Protein AF-A0A1F9DV75-F1 (afdb_monomer)

Foldseek 3Di:
DDPDDPPPDDPDPQVVQVVVVVVVQVVCVVLVLFFDDPNHGDDDDDDQAAEDAPPDDDDDDDCVVPNPVRYDHPVCVVVVVVVVVVVDPCVVVVVVVCVGAPPVSVVSSVVSVVVPDDDDDDPVCVVVVHDDDPPPPDD

Solvent-accessible surface area (backbone atoms only — not comparable to full-atom values): 8999 Å² total; per-residue (Å²): 139,82,84,86,72,80,81,76,76,78,75,55,69,69,60,53,48,52,51,51,50,53,52,50,55,52,48,37,58,77,68,66,37,54,46,65,51,95,88,43,70,59,76,84,84,87,79,77,70,45,75,40,60,71,88,58,84,86,87,76,66,61,58,96,83,44,79,59,82,43,58,40,41,51,80,50,46,62,62,53,50,50,58,58,52,69,72,44,56,73,66,66,49,50,54,49,48,50,71,67,48,45,73,67,53,50,51,52,29,51,51,54,54,52,72,69,64,71,84,87,78,79,60,62,44,68,76,70,71,50,73,86,77,77,80,76,80,78,127

Structure (mmCIF, N/CA/C/O backbone):
data_AF-A0A1F9DV75-F1
#
_entry.id   AF-A0A1F9DV75-F1
#
loop_
_atom_site.group_PDB
_atom_site.id
_atom_site.type_symbol
_atom_site.label_atom_id
_atom_site.label_alt_id
_atom_site.label_comp_id
_atom_site.label_asym_id
_atom_site.label_entity_id
_atom_site.label_seq_id
_atom_site.pdbx_PDB_ins_code
_atom_site.Cartn_x
_atom_site.Cartn_y
_atom_site.Cartn_z
_atom_site.occupancy
_atom_site.B_iso_or_equiv
_atom_site.auth_seq_id
_atom_site.auth_comp_id
_atom_site.auth_asym_id
_atom_site.auth_atom_id
_atom_site.pdbx_PDB_model_num
ATOM 1 N N . MET A 1 1 ? -0.553 -25.105 -40.206 1.00 36.75 1 MET A N 1
ATOM 2 C CA . MET A 1 1 ? -0.096 -25.629 -38.899 1.00 36.75 1 MET A CA 1
ATOM 3 C C . MET A 1 1 ? 0.338 -24.432 -38.058 1.00 36.75 1 MET A C 1
ATOM 5 O O . MET A 1 1 ? 1.381 -23.867 -38.344 1.00 36.75 1 MET A O 1
ATOM 9 N N . ASN A 1 2 ? -0.496 -23.965 -37.119 1.00 42.25 2 ASN A N 1
ATOM 10 C CA . ASN A 1 2 ? -0.165 -22.845 -36.225 1.00 42.25 2 ASN A CA 1
ATOM 11 C C . ASN A 1 2 ? 0.281 -23.414 -34.872 1.00 42.25 2 ASN A C 1
ATOM 13 O O . ASN A 1 2 ? -0.499 -24.071 -34.186 1.00 42.25 2 ASN A O 1
ATOM 17 N N . ASN A 1 3 ? 1.542 -23.188 -34.508 1.00 45.56 3 ASN A N 1
ATOM 18 C CA . ASN A 1 3 ? 2.174 -23.720 -33.300 1.00 45.56 3 ASN A CA 1
ATOM 19 C C . ASN A 1 3 ? 1.595 -23.088 -32.017 1.00 45.56 3 ASN A C 1
ATOM 21 O O . ASN A 1 3 ? 2.157 -22.120 -31.518 1.00 45.56 3 ASN A O 1
ATOM 25 N N . GLY A 1 4 ? 0.484 -23.640 -31.515 1.00 52.34 4 GLY A N 1
ATOM 26 C CA . GLY A 1 4 ? 0.027 -23.828 -30.118 1.00 52.34 4 GLY A CA 1
ATOM 27 C C . GLY A 1 4 ? 0.481 -22.952 -28.931 1.00 52.34 4 GLY A C 1
ATOM 28 O O . GLY A 1 4 ? 0.275 -23.369 -27.796 1.00 52.34 4 GLY A O 1
ATOM 29 N N . LYS A 1 5 ? 1.080 -21.772 -29.102 1.00 55.28 5 LYS A N 1
ATOM 30 C CA . LYS A 1 5 ? 1.473 -20.888 -27.995 1.00 55.28 5 LYS A CA 1
ATOM 31 C C . LYS A 1 5 ? 0.370 -19.864 -27.749 1.00 55.28 5 LYS A C 1
ATOM 33 O O . LYS A 1 5 ? 0.386 -18.772 -28.308 1.00 55.28 5 LYS A O 1
ATOM 38 N N . ALA A 1 6 ? -0.600 -20.217 -26.908 1.00 55.91 6 ALA A N 1
ATOM 39 C CA . ALA A 1 6 ? -1.496 -19.227 -26.326 1.00 55.91 6 ALA A CA 1
ATOM 40 C C . ALA A 1 6 ? -0.656 -18.303 -25.428 1.00 55.91 6 ALA A C 1
ATOM 42 O O . ALA A 1 6 ? -0.207 -18.702 -24.354 1.00 55.91 6 ALA A O 1
ATOM 43 N N . TYR A 1 7 ? -0.386 -17.082 -25.888 1.00 53.09 7 TYR A N 1
ATOM 44 C CA . TYR A 1 7 ? 0.247 -16.058 -25.063 1.00 53.09 7 TYR A CA 1
ATOM 45 C C . TYR A 1 7 ? -0.748 -15.642 -23.979 1.00 53.09 7 TYR A C 1
ATOM 47 O O . TYR A 1 7 ? -1.627 -14.814 -24.205 1.00 53.09 7 TYR A O 1
ATOM 55 N N . ILE A 1 8 ? -0.633 -16.236 -22.792 1.00 59.00 8 ILE A N 1
ATOM 56 C CA . ILE A 1 8 ? -1.360 -15.760 -21.619 1.00 59.00 8 ILE A CA 1
ATOM 57 C C . ILE A 1 8 ? -0.685 -14.453 -21.208 1.00 59.00 8 ILE A C 1
ATOM 59 O O . ILE A 1 8 ? 0.426 -14.453 -20.676 1.00 59.00 8 ILE A O 1
ATOM 63 N N . GLY A 1 9 ? -1.331 -13.326 -21.506 1.00 62.19 9 GLY A N 1
ATOM 64 C CA . GLY A 1 9 ? -0.860 -12.022 -21.058 1.00 62.19 9 GLY A CA 1
ATOM 65 C C . GLY A 1 9 ? -0.763 -12.011 -19.535 1.00 62.19 9 GLY A C 1
ATOM 66 O O . GLY A 1 9 ? -1.757 -12.238 -18.845 1.00 62.19 9 GLY A O 1
ATOM 67 N N . ILE A 1 10 ? 0.430 -11.754 -18.997 1.00 69.81 10 ILE A N 1
ATOM 68 C CA . ILE A 1 10 ? 0.590 -11.542 -17.559 1.00 69.81 10 ILE A CA 1
ATOM 69 C C . ILE A 1 10 ? -0.126 -10.227 -17.233 1.00 69.81 10 ILE A C 1
ATOM 71 O O . ILE A 1 10 ? 0.202 -9.197 -17.830 1.00 69.81 10 ILE A O 1
ATOM 75 N N . PRO A 1 11 ? -1.105 -10.221 -16.311 1.00 78.62 11 PRO A N 1
ATOM 76 C CA . PRO A 1 11 ? -1.802 -8.992 -15.990 1.00 78.62 11 PRO A CA 1
ATOM 77 C C . PRO A 1 11 ? -0.811 -7.979 -15.412 1.00 78.62 11 PRO A C 1
ATOM 79 O O . PRO A 1 11 ? 0.003 -8.324 -14.557 1.00 78.62 11 PRO A O 1
ATOM 82 N N . SER A 1 12 ? -0.906 -6.723 -15.848 1.00 88.38 12 SER A N 1
ATOM 83 C CA . SER A 1 12 ? -0.091 -5.611 -15.343 1.00 88.38 12 SER A CA 1
ATOM 84 C C . SER A 1 12 ? -0.084 -5.589 -13.805 1.00 88.38 12 SER A C 1
ATOM 86 O O . SER A 1 12 ? -1.162 -5.492 -13.210 1.00 88.38 12 SER A O 1
ATOM 88 N N . PRO A 1 13 ? 1.083 -5.652 -13.130 1.00 91.00 13 PRO A N 1
ATOM 89 C CA . PRO A 1 13 ? 1.160 -5.574 -11.667 1.00 91.00 13 PRO A CA 1
ATOM 90 C C . PRO A 1 13 ? 0.520 -4.299 -11.107 1.00 91.00 13 PRO A C 1
ATOM 92 O O . PRO A 1 13 ? -0.079 -4.311 -10.033 1.00 91.00 13 PRO A O 1
ATOM 95 N N . ILE A 1 14 ? 0.591 -3.205 -11.871 1.00 92.81 14 ILE A N 1
ATOM 96 C CA . ILE A 1 14 ? -0.009 -1.919 -11.515 1.00 92.81 14 ILE A CA 1
ATOM 97 C C . ILE A 1 14 ? -1.534 -2.035 -11.480 1.00 92.81 14 ILE A C 1
ATOM 99 O O . ILE A 1 14 ? -2.157 -1.597 -10.512 1.00 92.81 14 ILE A O 1
ATOM 103 N N . ASP A 1 15 ? -2.138 -2.659 -12.493 1.00 91.88 15 ASP A N 1
ATOM 104 C CA . ASP A 1 15 ? -3.594 -2.814 -12.564 1.00 91.88 15 ASP A CA 1
ATOM 105 C C . ASP A 1 15 ? -4.105 -3.922 -11.640 1.00 91.88 15 ASP A C 1
ATOM 107 O O . ASP A 1 15 ? -5.187 -3.793 -11.068 1.00 91.88 15 ASP A O 1
ATOM 111 N N . GLN A 1 16 ? -3.306 -4.968 -11.402 1.00 91.94 16 GLN A N 1
ATOM 112 C CA . GLN A 1 16 ? -3.571 -5.933 -10.334 1.00 91.94 16 GLN A CA 1
ATOM 113 C C . GLN A 1 16 ? -3.679 -5.232 -8.978 1.00 91.94 16 GLN A C 1
ATOM 115 O O . GLN A 1 16 ? -4.674 -5.421 -8.280 1.00 91.94 16 GLN A O 1
ATOM 120 N N . ASN A 1 17 ? -2.717 -4.373 -8.628 1.00 94.50 17 ASN A N 1
ATOM 121 C CA . ASN A 1 17 ? -2.744 -3.692 -7.338 1.00 94.50 17 ASN A CA 1
ATOM 122 C C . ASN A 1 17 ? -3.903 -2.687 -7.226 1.00 94.50 17 ASN A C 1
ATOM 124 O O . ASN A 1 17 ? -4.530 -2.591 -6.175 1.00 94.50 17 ASN A O 1
ATOM 128 N N . LYS A 1 18 ? -4.272 -1.997 -8.318 1.00 94.12 18 LYS A N 1
ATOM 129 C CA . LYS A 1 18 ? -5.492 -1.162 -8.351 1.00 94.12 18 LYS A CA 1
ATOM 130 C C . LYS A 1 18 ? -6.748 -1.977 -8.034 1.00 94.12 18 LYS A C 1
ATOM 132 O O . LYS A 1 18 ? -7.579 -1.530 -7.245 1.00 94.12 18 LYS A O 1
ATOM 137 N N . ARG A 1 19 ? -6.880 -3.179 -8.609 1.00 94.62 19 ARG A N 1
ATOM 138 C CA . ARG A 1 19 ? -8.001 -4.086 -8.308 1.00 94.62 19 ARG A CA 1
ATOM 139 C C . ARG A 1 19 ? -7.989 -4.529 -6.848 1.00 94.62 19 ARG A C 1
ATOM 141 O O . ARG A 1 19 ? -9.041 -4.511 -6.219 1.00 94.62 19 ARG A O 1
ATOM 148 N N . TYR A 1 20 ? -6.826 -4.858 -6.285 1.00 93.88 20 TYR A N 1
ATOM 149 C CA . TYR A 1 20 ? -6.723 -5.203 -4.864 1.00 93.88 20 TYR A CA 1
ATOM 150 C C . TYR A 1 20 ? -7.101 -4.042 -3.943 1.00 93.88 20 TYR A C 1
ATOM 152 O O . TYR A 1 20 ? -7.837 -4.256 -2.986 1.00 93.88 20 TYR A O 1
ATOM 160 N N . ILE A 1 21 ? -6.684 -2.812 -4.256 1.00 95.12 21 ILE A N 1
ATOM 161 C CA . ILE A 1 21 ? -7.105 -1.611 -3.519 1.00 95.12 21 ILE A CA 1
ATOM 162 C C . ILE A 1 21 ? -8.628 -1.446 -3.569 1.00 95.12 21 ILE A C 1
ATOM 164 O O . ILE A 1 21 ? -9.251 -1.193 -2.541 1.00 95.12 21 ILE A O 1
ATOM 168 N N . HIS A 1 22 ? -9.236 -1.619 -4.745 1.00 95.12 22 HIS A N 1
ATOM 169 C CA . HIS A 1 22 ? -10.687 -1.535 -4.899 1.00 95.12 22 HIS A CA 1
ATOM 170 C C . HIS A 1 22 ? -11.425 -2.614 -4.090 1.00 95.12 22 HIS A C 1
ATOM 172 O O . HIS A 1 22 ? -12.414 -2.322 -3.416 1.00 95.12 22 HIS A O 1
ATOM 178 N N . LEU A 1 23 ? -10.930 -3.854 -4.124 1.00 94.62 23 LEU A N 1
ATOM 179 C CA . LEU A 1 23 ? -11.483 -4.954 -3.337 1.00 94.62 23 LEU A CA 1
ATOM 180 C C . LEU A 1 23 ? -11.342 -4.696 -1.837 1.00 94.62 23 LEU A C 1
ATOM 182 O O . LEU A 1 23 ? -12.303 -4.903 -1.103 1.00 94.62 23 LEU A O 1
ATOM 186 N N . LEU A 1 24 ? -10.188 -4.201 -1.384 1.00 93.25 24 LEU A N 1
ATOM 187 C CA . LEU A 1 24 ? -9.955 -3.854 0.015 1.00 93.25 24 LEU A CA 1
ATOM 188 C C . LEU A 1 24 ? -10.903 -2.742 0.482 1.00 93.25 24 LEU A C 1
ATOM 190 O O . LEU A 1 24 ? -11.512 -2.868 1.538 1.00 93.25 24 LEU A O 1
ATOM 194 N N . ASP A 1 25 ? -11.085 -1.683 -0.307 1.00 93.50 25 ASP A N 1
ATOM 195 C CA . ASP A 1 25 ? -12.020 -0.599 0.015 1.00 93.50 25 ASP A CA 1
ATOM 196 C C . ASP A 1 25 ? -13.470 -1.108 0.124 1.00 93.50 25 ASP A C 1
ATOM 198 O O . ASP A 1 25 ? -14.171 -0.828 1.100 1.00 93.50 25 ASP A O 1
ATOM 202 N N . SER A 1 26 ? -13.909 -1.925 -0.837 1.00 93.44 26 SER A N 1
ATOM 203 C CA . SER A 1 26 ? -15.234 -2.561 -0.814 1.00 93.44 26 SER A CA 1
ATOM 204 C C . SER A 1 26 ? -15.403 -3.516 0.372 1.00 93.44 26 SER A C 1
ATOM 206 O O . SER A 1 26 ? -16.455 -3.540 1.018 1.00 93.44 26 SER A O 1
ATOM 208 N N . PHE A 1 27 ? -14.357 -4.269 0.707 1.00 93.94 27 PHE A N 1
ATOM 209 C CA . PHE A 1 27 ? -14.330 -5.177 1.848 1.00 93.94 27 PHE A CA 1
ATOM 210 C C . PHE A 1 27 ? -14.488 -4.424 3.175 1.00 93.94 27 PHE A C 1
ATOM 212 O O . PHE A 1 27 ? -15.356 -4.763 3.979 1.00 93.94 27 PHE A O 1
ATOM 219 N N . LEU A 1 28 ? -13.714 -3.353 3.381 1.00 92.81 28 LEU A N 1
ATOM 220 C CA . LEU A 1 28 ? -13.782 -2.546 4.602 1.00 92.81 28 LEU A CA 1
ATOM 221 C C . LEU A 1 28 ? -15.155 -1.885 4.793 1.00 92.81 28 LEU A C 1
ATOM 223 O O . LEU A 1 28 ? -15.624 -1.766 5.928 1.00 92.81 28 LEU A O 1
ATOM 227 N N . LYS A 1 29 ? -15.807 -1.472 3.697 1.00 90.00 29 LYS A N 1
ATOM 228 C CA . LYS A 1 29 ? -17.164 -0.901 3.718 1.00 90.00 29 LYS A CA 1
ATOM 229 C C . LYS A 1 29 ? -18.224 -1.944 4.059 1.00 90.00 29 LYS A C 1
ATOM 231 O O . LYS A 1 29 ? -19.015 -1.718 4.969 1.00 90.00 29 LYS A O 1
ATOM 236 N N . SER A 1 30 ? -18.230 -3.067 3.342 1.00 92.12 30 SER A N 1
ATOM 237 C CA . SER A 1 30 ? -19.239 -4.127 3.499 1.00 92.12 30 SER A CA 1
ATOM 238 C C . SER A 1 30 ? -19.236 -4.746 4.896 1.00 92.12 30 SER A C 1
ATOM 240 O O . SER A 1 30 ? -20.297 -5.051 5.428 1.00 92.12 30 SER A O 1
ATOM 242 N N . HIS A 1 31 ? -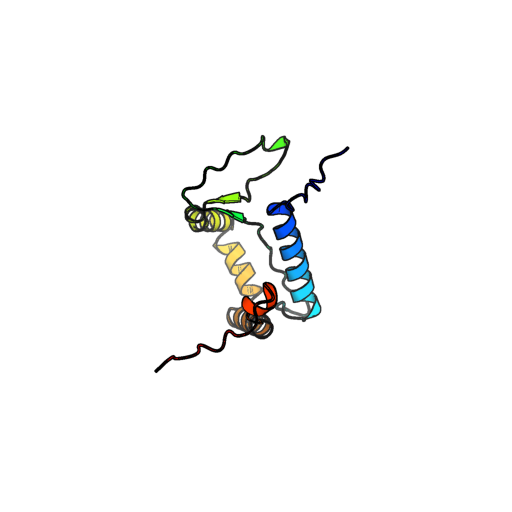18.066 -4.855 5.527 1.00 91.44 31 HIS A N 1
ATOM 243 C CA . HIS A 1 31 ? -17.919 -5.443 6.861 1.00 91.44 31 HIS A CA 1
ATOM 244 C C . HIS A 1 31 ? -17.956 -4.407 7.995 1.00 91.44 31 HIS A C 1
ATOM 246 O O . HIS A 1 31 ? -17.670 -4.746 9.141 1.00 91.44 31 HIS A O 1
ATOM 252 N N . ASN A 1 32 ? -18.288 -3.142 7.697 1.00 88.75 32 ASN A N 1
ATOM 253 C CA . ASN A 1 32 ? -18.372 -2.062 8.685 1.00 88.75 32 ASN A CA 1
ATOM 254 C C . ASN A 1 32 ? -17.098 -1.929 9.556 1.00 88.75 32 ASN A C 1
ATOM 256 O O . ASN A 1 32 ? -17.168 -1.657 10.756 1.00 88.75 32 ASN A O 1
ATOM 260 N N . ILE A 1 33 ? -15.927 -2.157 8.949 1.00 91.50 33 ILE A N 1
ATOM 261 C CA . ILE A 1 33 ? -14.631 -2.147 9.646 1.00 91.50 33 ILE A CA 1
ATOM 262 C C . ILE A 1 33 ? -14.155 -0.710 9.869 1.00 91.50 33 ILE A C 1
ATOM 264 O O . ILE A 1 33 ? -13.534 -0.424 10.888 1.00 91.50 33 ILE A O 1
ATOM 268 N N . LEU A 1 34 ? -14.449 0.188 8.922 1.00 90.06 34 LEU A N 1
ATOM 269 C CA . LEU A 1 34 ? -13.966 1.567 8.940 1.00 90.06 34 LEU A CA 1
ATOM 270 C C . LEU A 1 34 ? -14.424 2.332 10.192 1.00 90.06 34 LEU A C 1
ATOM 272 O O . LEU A 1 34 ? -15.596 2.239 10.573 1.00 90.06 34 LEU A O 1
ATOM 276 N N . PRO A 1 35 ? -13.545 3.163 10.780 1.00 88.12 35 PRO A N 1
ATOM 277 C CA . PRO A 1 35 ? -13.907 3.969 11.930 1.00 88.12 35 PRO A CA 1
ATOM 278 C C . PRO A 1 35 ? -14.983 4.991 11.558 1.00 88.12 35 PRO A C 1
ATOM 280 O O . PRO A 1 35 ? -15.028 5.502 10.433 1.00 88.12 35 PRO A O 1
ATOM 283 N N . LYS A 1 36 ? -15.873 5.283 12.509 1.00 87.00 36 LYS A N 1
ATOM 284 C CA . LYS A 1 36 ? -16.972 6.239 12.340 1.00 87.00 36 LYS A CA 1
ATOM 285 C C . LYS A 1 36 ? -16.900 7.328 13.396 1.00 87.00 36 LYS A C 1
ATOM 287 O O . LYS A 1 36 ? -16.616 7.048 14.556 1.00 87.00 36 LYS A O 1
ATOM 292 N N . ARG A 1 37 ? -17.237 8.552 13.003 1.00 78.50 37 ARG A N 1
ATOM 293 C CA . ARG A 1 37 ? -17.397 9.691 13.906 1.00 78.50 37 ARG A CA 1
ATOM 294 C C . ARG A 1 37 ? -18.700 10.406 13.574 1.00 78.50 37 ARG A C 1
ATOM 296 O O . ARG A 1 37 ? -18.896 10.807 12.433 1.00 78.50 37 ARG A O 1
ATOM 303 N N . ILE A 1 38 ? -19.595 10.521 14.560 1.00 81.81 38 ILE A N 1
ATOM 304 C CA . ILE A 1 38 ? -20.937 11.125 14.409 1.00 81.81 38 ILE A CA 1
ATOM 305 C C . ILE A 1 38 ? -21.675 10.527 13.187 1.00 81.81 38 ILE A C 1
ATOM 307 O O . ILE A 1 38 ? -22.144 11.227 12.300 1.00 81.81 38 ILE A O 1
ATOM 311 N N . GLY A 1 39 ? -21.680 9.195 13.070 1.00 78.25 39 GLY A N 1
ATOM 312 C CA . GLY A 1 39 ? -22.325 8.479 11.958 1.00 78.25 39 GLY A CA 1
ATOM 313 C C . GLY A 1 39 ? -21.580 8.502 10.613 1.00 78.25 39 GLY A C 1
ATOM 314 O O . GLY A 1 39 ? -21.886 7.685 9.746 1.00 78.25 39 GLY A O 1
ATOM 315 N N . ILE A 1 40 ? -20.558 9.348 10.440 1.00 80.69 40 ILE A N 1
ATOM 316 C CA . ILE A 1 40 ? -19.788 9.468 9.193 1.00 80.69 40 ILE A CA 1
ATOM 317 C C . ILE A 1 40 ? -18.576 8.532 9.233 1.00 80.69 40 ILE A C 1
ATOM 319 O O . ILE A 1 40 ? -17.794 8.544 10.182 1.00 80.69 40 ILE A O 1
ATOM 323 N N . SER A 1 41 ? -18.404 7.718 8.189 1.00 84.69 41 SER A N 1
ATOM 324 C CA . SER A 1 41 ? -17.256 6.815 8.059 1.00 84.69 41 SER A CA 1
ATOM 325 C C . SER A 1 41 ? -16.013 7.555 7.569 1.00 84.69 41 SER A C 1
ATOM 327 O O . SER A 1 41 ? -16.039 8.225 6.536 1.00 84.69 41 SER A O 1
ATOM 329 N N . ILE A 1 42 ? -14.910 7.392 8.294 1.00 84.81 42 ILE A N 1
ATOM 330 C CA . ILE A 1 42 ? -13.607 7.955 7.949 1.00 84.81 42 ILE A CA 1
ATOM 331 C C . ILE A 1 42 ? -12.915 6.982 7.000 1.00 84.81 42 ILE A C 1
ATOM 333 O O . ILE A 1 42 ? -12.604 5.845 7.363 1.00 84.81 42 ILE A O 1
ATOM 337 N N . ARG A 1 43 ? -12.688 7.427 5.762 1.00 82.50 43 ARG A N 1
ATOM 338 C CA . ARG A 1 43 ? -12.116 6.587 4.707 1.00 82.50 43 ARG A CA 1
ATOM 339 C C . ARG A 1 43 ? -10.606 6.790 4.589 1.00 82.50 43 ARG A C 1
ATOM 341 O O . ARG A 1 43 ? -10.169 7.932 4.435 1.00 82.50 43 ARG A O 1
ATOM 348 N N . PRO A 1 44 ? -9.803 5.713 4.608 1.00 84.31 44 PRO A N 1
ATOM 349 C CA . PRO A 1 44 ? -8.380 5.815 4.338 1.00 84.31 44 PRO A CA 1
ATOM 350 C C . PRO A 1 44 ? -8.132 6.145 2.863 1.00 84.31 44 PRO A C 1
ATOM 352 O O . PRO A 1 44 ? -8.903 5.778 1.975 1.00 84.31 44 PRO A O 1
ATOM 355 N N . ARG A 1 45 ? -7.004 6.804 2.590 1.00 86.31 45 ARG A N 1
ATOM 356 C CA . ARG A 1 45 ? -6.481 6.952 1.230 1.00 86.31 45 ARG A CA 1
ATOM 357 C C . ARG A 1 45 ? -5.476 5.840 0.967 1.00 86.31 45 ARG A C 1
ATOM 359 O O . ARG A 1 45 ? -4.416 5.808 1.584 1.00 86.31 45 ARG A O 1
ATOM 366 N N . PHE A 1 46 ? -5.786 4.959 0.025 1.00 91.25 46 PHE A N 1
ATOM 367 C CA . PHE A 1 46 ? -4.856 3.920 -0.407 1.00 91.25 46 PHE A CA 1
ATOM 368 C C . PHE A 1 46 ? -3.822 4.480 -1.385 1.00 91.25 46 PHE A C 1
ATOM 370 O O . PHE A 1 46 ? -4.152 5.259 -2.282 1.00 91.25 46 PHE A O 1
ATOM 377 N N . LYS A 1 47 ? -2.563 4.068 -1.226 1.00 90.75 47 LYS A N 1
ATOM 378 C CA . LYS A 1 47 ? -1.461 4.409 -2.131 1.00 90.75 47 LYS A CA 1
ATOM 379 C C . LYS A 1 47 ? -1.032 3.149 -2.873 1.00 90.75 47 LYS A C 1
ATOM 381 O O . LYS A 1 47 ? -0.666 2.158 -2.251 1.00 90.75 47 LYS A O 1
ATOM 386 N N . ASN A 1 48 ? -1.092 3.190 -4.202 1.00 93.81 48 ASN A N 1
ATOM 387 C CA . ASN A 1 48 ? -0.618 2.098 -5.043 1.00 93.81 48 ASN A CA 1
ATOM 388 C C . ASN A 1 48 ? 0.912 2.147 -5.108 1.00 93.81 48 ASN A C 1
ATOM 390 O O . ASN A 1 48 ? 1.469 3.097 -5.654 1.00 93.81 48 ASN A O 1
ATOM 394 N N . LEU A 1 49 ? 1.572 1.140 -4.541 1.00 94.88 49 LEU A N 1
ATOM 395 C CA . LEU A 1 49 ? 3.019 0.968 -4.594 1.00 94.88 49 LEU A CA 1
ATOM 396 C C . LEU A 1 49 ? 3.341 -0.474 -4.977 1.00 94.88 49 LEU A C 1
ATOM 398 O O . LEU A 1 49 ? 2.760 -1.411 -4.433 1.00 94.88 49 LEU A O 1
ATOM 402 N N . ILE A 1 50 ? 4.281 -0.634 -5.904 1.00 95.00 50 ILE A N 1
ATOM 403 C CA . ILE A 1 50 ? 4.817 -1.922 -6.330 1.00 95.00 50 ILE A CA 1
ATOM 404 C C . ILE A 1 50 ? 6.291 -1.916 -5.955 1.00 95.00 50 ILE A C 1
ATOM 406 O O . ILE A 1 50 ? 7.057 -1.084 -6.445 1.00 95.00 50 ILE A O 1
ATOM 410 N N . LEU A 1 51 ? 6.674 -2.830 -5.069 1.00 95.94 51 LEU A N 1
ATOM 411 C CA . LEU A 1 51 ? 8.042 -2.941 -4.583 1.00 95.94 51 LEU A CA 1
ATOM 412 C C . LEU A 1 51 ? 8.801 -3.962 -5.424 1.00 95.94 51 LEU A C 1
ATOM 414 O O . LEU A 1 51 ? 8.364 -5.102 -5.570 1.00 95.94 51 LEU A O 1
ATOM 418 N N . VAL A 1 52 ? 9.950 -3.556 -5.952 1.00 95.56 52 VAL A N 1
ATOM 419 C CA . VAL A 1 52 ? 10.898 -4.450 -6.627 1.00 95.56 52 VAL A CA 1
ATOM 420 C C . VAL A 1 52 ? 12.188 -4.565 -5.824 1.00 95.56 52 VAL A C 1
ATOM 422 O O . VAL A 1 52 ? 12.476 -3.733 -4.960 1.00 95.56 52 VAL A O 1
ATOM 425 N N . SER A 1 53 ? 12.981 -5.599 -6.108 1.00 96.44 53 SER A N 1
ATOM 426 C CA . SER A 1 53 ? 14.274 -5.793 -5.448 1.00 96.44 53 SER A CA 1
ATOM 427 C C . SER A 1 53 ? 15.172 -4.557 -5.620 1.00 96.44 53 SER A C 1
ATOM 429 O O . SER A 1 53 ? 15.225 -3.995 -6.719 1.00 96.44 53 SER A O 1
ATOM 431 N N . PRO A 1 54 ? 15.939 -4.154 -4.589 1.00 95.69 54 PRO A N 1
ATOM 432 C CA . PRO A 1 54 ? 16.921 -3.073 -4.707 1.00 95.69 54 PRO A CA 1
ATOM 433 C C . PRO A 1 54 ? 17.930 -3.280 -5.849 1.00 95.69 54 PRO A C 1
ATOM 435 O O . PRO A 1 54 ? 18.384 -2.319 -6.475 1.00 95.69 54 PRO A O 1
ATOM 438 N N . LYS A 1 55 ? 18.236 -4.545 -6.170 1.00 95.88 55 LYS A N 1
ATOM 439 C CA . LYS A 1 55 ? 19.165 -4.932 -7.243 1.00 95.88 55 LYS A CA 1
ATOM 440 C C . LYS A 1 55 ? 18.547 -4.871 -8.647 1.00 95.88 55 LYS A C 1
ATOM 442 O O . LYS A 1 55 ? 19.273 -4.976 -9.628 1.00 95.88 55 LYS A O 1
ATOM 447 N N . SER A 1 56 ? 17.230 -4.712 -8.767 1.00 94.00 56 SE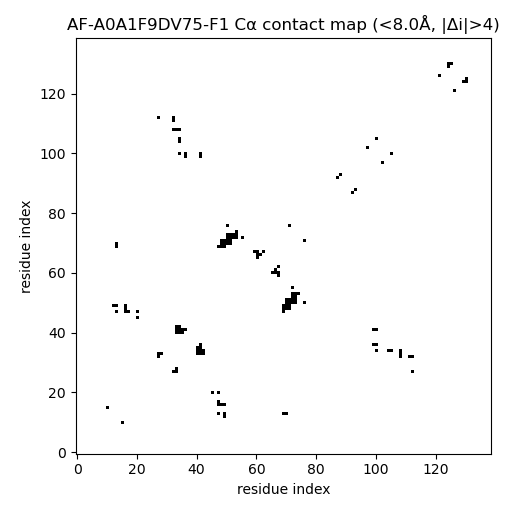R A N 1
ATOM 448 C CA . SER A 1 56 ? 16.551 -4.646 -10.064 1.00 94.00 56 SER A CA 1
ATOM 449 C C . SER A 1 56 ? 16.789 -3.306 -10.766 1.00 94.00 56 SER A C 1
ATOM 451 O O . SER A 1 56 ? 16.880 -2.253 -10.130 1.00 94.00 56 SER A O 1
ATOM 453 N N . ILE A 1 57 ? 16.833 -3.338 -12.098 1.00 92.81 57 ILE A N 1
ATOM 454 C CA . ILE A 1 57 ? 16.844 -2.142 -12.946 1.00 92.81 57 ILE A CA 1
ATOM 455 C C . ILE A 1 57 ? 15.396 -1.816 -13.323 1.00 92.81 57 ILE A C 1
ATOM 457 O O . ILE A 1 57 ? 14.660 -2.689 -13.779 1.00 92.81 57 ILE A O 1
ATOM 461 N N . ILE A 1 58 ? 14.981 -0.564 -13.118 1.00 91.06 58 ILE A N 1
ATOM 462 C CA . ILE A 1 58 ? 13.648 -0.084 -13.501 1.00 91.06 58 ILE A CA 1
ATOM 463 C C . ILE A 1 58 ? 13.795 0.764 -14.764 1.00 91.06 58 ILE A C 1
ATOM 465 O O . ILE A 1 58 ? 14.127 1.946 -14.683 1.00 91.06 58 ILE A O 1
ATOM 469 N N . THR A 1 59 ? 13.523 0.175 -15.925 1.00 92.25 59 THR A N 1
ATOM 470 C CA . THR A 1 59 ? 13.425 0.918 -17.188 1.00 92.25 59 THR A CA 1
ATOM 471 C C . THR A 1 59 ? 12.038 1.534 -17.288 1.00 92.25 59 THR A C 1
ATOM 473 O O . THR A 1 59 ? 11.036 0.819 -17.304 1.00 92.25 59 THR A O 1
ATOM 476 N N . ARG A 1 60 ? 11.964 2.867 -17.317 1.00 91.25 60 ARG A N 1
ATOM 477 C CA . ARG A 1 60 ? 10.688 3.587 -17.327 1.00 91.25 60 ARG A CA 1
ATOM 478 C C . ARG A 1 60 ? 10.328 4.015 -18.748 1.00 91.25 60 ARG A C 1
ATOM 480 O O . ARG A 1 60 ? 11.176 4.598 -19.423 1.00 91.25 60 ARG A O 1
ATOM 487 N N . PRO A 1 61 ? 9.089 3.773 -19.204 1.00 91.25 61 PRO A N 1
ATOM 488 C CA . PRO A 1 61 ? 8.595 4.433 -20.400 1.00 91.25 61 PRO A CA 1
ATOM 489 C C . PRO A 1 61 ? 8.455 5.945 -20.144 1.00 91.25 61 PRO A C 1
ATOM 491 O O . PRO A 1 61 ? 8.421 6.375 -18.988 1.00 91.25 61 PRO A O 1
ATOM 494 N N . PRO A 1 62 ? 8.336 6.764 -21.202 1.00 92.19 62 PRO A N 1
ATOM 495 C CA . PRO A 1 62 ? 8.015 8.176 -21.048 1.00 92.19 62 PRO A CA 1
ATOM 496 C C . PRO A 1 62 ? 6.721 8.361 -20.244 1.00 92.19 62 PRO A C 1
ATOM 498 O O . PRO A 1 62 ? 5.693 7.774 -20.586 1.00 92.19 62 PRO A O 1
ATOM 501 N N . GLU A 1 63 ? 6.757 9.210 -19.216 1.00 86.19 63 GLU A N 1
ATOM 502 C CA . GLU A 1 63 ? 5.658 9.400 -18.253 1.00 86.19 63 GLU A CA 1
ATOM 503 C C . GLU A 1 63 ? 4.335 9.790 -18.927 1.00 86.19 63 GLU A C 1
ATOM 505 O O . GLU A 1 63 ? 3.280 9.269 -18.581 1.00 86.19 63 GLU A O 1
ATOM 510 N N . LYS A 1 64 ? 4.403 10.612 -19.984 1.00 88.75 64 LYS A N 1
ATOM 511 C CA . LYS A 1 64 ? 3.236 11.003 -20.795 1.00 88.75 64 LYS A CA 1
ATOM 512 C C . LYS A 1 64 ? 2.511 9.817 -21.444 1.00 88.75 64 LYS A C 1
ATOM 514 O O . LYS A 1 64 ? 1.336 9.937 -21.767 1.00 88.75 64 LYS A O 1
ATOM 519 N N . LYS A 1 65 ? 3.210 8.702 -21.687 1.00 90.19 65 LYS A N 1
ATOM 520 C CA . LYS A 1 65 ? 2.630 7.483 -22.271 1.00 90.19 65 LYS A CA 1
ATOM 521 C C . LYS A 1 65 ? 2.140 6.523 -21.195 1.00 90.19 65 LYS A C 1
ATOM 523 O O . LYS A 1 65 ? 1.115 5.877 -21.383 1.00 90.19 65 LYS A O 1
ATOM 528 N N . PHE A 1 66 ? 2.888 6.396 -20.101 1.00 88.19 66 PHE A N 1
ATOM 529 C CA . PHE A 1 66 ? 2.550 5.490 -19.014 1.00 88.19 66 PHE A CA 1
ATOM 530 C C . PHE A 1 66 ? 3.255 5.894 -17.718 1.00 88.19 66 PHE A C 1
ATOM 532 O O . PHE A 1 66 ? 4.484 5.850 -17.627 1.00 88.19 66 PHE A O 1
ATOM 539 N N . ASP A 1 67 ? 2.472 6.230 -16.695 1.00 90.19 67 ASP A N 1
ATOM 540 C CA . ASP A 1 67 ? 3.007 6.542 -15.374 1.00 90.19 67 ASP A CA 1
ATOM 541 C C . ASP A 1 67 ? 3.349 5.257 -14.597 1.00 90.19 67 ASP A C 1
ATOM 543 O O . ASP A 1 67 ? 2.483 4.550 -14.076 1.00 90.19 67 ASP A O 1
ATOM 547 N N . ALA A 1 68 ? 4.649 4.972 -14.497 1.00 92.19 68 ALA A N 1
ATOM 548 C CA . ALA A 1 68 ? 5.200 3.875 -13.704 1.00 92.19 68 ALA A CA 1
ATOM 549 C C . ALA A 1 68 ? 5.771 4.336 -12.345 1.00 92.19 68 ALA A C 1
ATOM 551 O O . ALA A 1 68 ? 6.505 3.580 -11.703 1.00 92.19 68 ALA A O 1
ATOM 552 N N . SER A 1 69 ? 5.492 5.563 -11.891 1.00 91.62 69 SER A N 1
ATOM 553 C CA . SER A 1 69 ? 6.067 6.164 -10.672 1.00 91.62 69 SER A CA 1
ATOM 554 C C . SER A 1 69 ? 5.756 5.395 -9.379 1.00 91.62 69 SER A C 1
ATOM 556 O O . SER A 1 69 ? 6.498 5.503 -8.399 1.00 91.62 69 SER A O 1
ATOM 558 N N . CYS A 1 70 ? 4.693 4.585 -9.384 1.00 93.19 70 CYS A N 1
ATOM 559 C CA . CYS A 1 70 ? 4.315 3.679 -8.298 1.00 93.19 70 CYS A CA 1
ATOM 560 C C . CYS A 1 70 ? 5.232 2.451 -8.161 1.00 93.19 70 CYS A C 1
ATOM 562 O O . CYS A 1 70 ? 5.234 1.813 -7.108 1.00 93.19 70 CYS A O 1
ATOM 564 N N . VAL A 1 71 ? 6.021 2.124 -9.189 1.00 95.00 71 VAL A N 1
ATOM 565 C CA . VAL A 1 71 ? 7.020 1.051 -9.140 1.00 95.00 71 VAL A CA 1
ATOM 566 C C . VAL A 1 71 ? 8.312 1.611 -8.560 1.00 95.00 71 VAL A C 1
ATOM 568 O O . VAL A 1 71 ? 8.970 2.453 -9.182 1.00 95.00 71 VAL A O 1
ATOM 571 N N . ILE A 1 72 ? 8.678 1.150 -7.368 1.00 95.75 72 ILE A N 1
ATOM 572 C CA . ILE A 1 72 ? 9.842 1.630 -6.622 1.00 95.75 72 ILE A CA 1
ATOM 573 C C . ILE A 1 72 ? 10.694 0.464 -6.131 1.00 95.75 72 ILE A C 1
ATOM 575 O O . ILE A 1 72 ? 10.213 -0.656 -5.960 1.00 95.75 72 ILE A O 1
ATOM 579 N N . LYS A 1 73 ? 11.973 0.731 -5.873 1.00 96.44 73 LYS A N 1
ATOM 580 C CA . LYS A 1 73 ? 12.834 -0.239 -5.201 1.00 96.44 73 LYS A CA 1
ATOM 581 C C . LYS A 1 73 ? 12.474 -0.315 -3.718 1.00 96.44 73 LYS A C 1
ATOM 583 O O . LYS A 1 73 ? 12.141 0.706 -3.112 1.00 96.44 73 LYS A O 1
ATOM 588 N N . ALA A 1 74 ? 12.525 -1.512 -3.142 1.00 96.31 74 ALA A N 1
ATOM 589 C CA . ALA A 1 74 ? 12.071 -1.759 -1.775 1.00 96.31 74 ALA A CA 1
ATOM 590 C C . ALA A 1 74 ? 12.820 -0.928 -0.713 1.00 96.31 74 ALA A C 1
ATOM 592 O O . ALA A 1 74 ? 12.206 -0.455 0.238 1.00 96.31 74 ALA A O 1
ATOM 593 N N . ASP A 1 75 ? 14.115 -0.683 -0.905 1.00 96.31 75 ASP A N 1
ATOM 594 C CA . ASP A 1 75 ? 14.968 0.153 -0.048 1.00 96.31 75 ASP A CA 1
ATOM 595 C C . ASP A 1 75 ? 14.556 1.635 -0.043 1.00 96.31 75 ASP A C 1
ATOM 597 O O . ASP A 1 75 ? 14.734 2.331 0.953 1.00 96.31 75 ASP A O 1
ATOM 601 N N . THR A 1 76 ? 13.921 2.115 -1.115 1.00 95.31 76 THR A N 1
ATOM 602 C CA . THR A 1 76 ? 13.437 3.504 -1.214 1.00 95.31 76 THR A CA 1
ATOM 603 C C . THR A 1 76 ? 12.071 3.737 -0.564 1.00 95.31 76 THR A C 1
ATOM 605 O O . THR A 1 76 ? 11.590 4.874 -0.534 1.00 95.31 76 THR A O 1
ATOM 608 N N . LEU A 1 77 ? 11.427 2.687 -0.037 1.00 95.69 77 LEU A N 1
ATOM 609 C CA . LEU A 1 77 ? 10.086 2.773 0.546 1.00 95.69 77 LEU A CA 1
ATOM 610 C C . LEU A 1 77 ? 10.028 3.798 1.680 1.00 95.69 77 LEU A C 1
ATOM 612 O O . LEU A 1 77 ? 9.119 4.625 1.701 1.00 95.69 77 LEU A O 1
ATOM 616 N N . ARG A 1 78 ? 11.008 3.772 2.592 1.00 94.88 78 ARG A N 1
ATOM 617 C CA . ARG A 1 78 ? 11.032 4.687 3.737 1.00 94.88 78 ARG A CA 1
ATOM 618 C C . ARG A 1 78 ? 11.089 6.141 3.280 1.00 94.88 78 ARG A C 1
ATOM 620 O O . ARG A 1 78 ? 10.217 6.921 3.635 1.00 94.88 78 ARG A O 1
ATOM 627 N N . THR A 1 79 ? 12.018 6.459 2.383 1.00 94.94 79 THR A N 1
ATOM 628 C CA . THR A 1 79 ? 12.141 7.792 1.780 1.00 94.94 79 THR A CA 1
ATOM 629 C C . THR A 1 79 ? 10.868 8.218 1.049 1.00 94.94 79 THR A C 1
ATOM 631 O O . THR A 1 79 ? 10.502 9.390 1.074 1.00 94.94 79 THR A O 1
ATOM 634 N N . LYS A 1 80 ? 10.174 7.290 0.378 1.00 92.88 80 LYS A N 1
ATOM 635 C CA . LYS A 1 80 ? 8.900 7.585 -0.291 1.00 92.88 80 LYS A CA 1
ATOM 636 C C . LYS A 1 80 ? 7.802 7.926 0.718 1.00 92.88 80 LYS A C 1
ATOM 638 O O . LYS A 1 80 ? 7.023 8.832 0.442 1.00 92.88 80 LYS A O 1
ATOM 643 N N . ILE A 1 81 ? 7.747 7.220 1.848 1.00 91.88 81 ILE A N 1
ATOM 644 C CA . ILE A 1 81 ? 6.815 7.509 2.945 1.00 91.88 81 ILE A CA 1
ATOM 645 C C . ILE A 1 81 ? 7.135 8.873 3.552 1.00 91.88 81 ILE A C 1
ATOM 647 O O . ILE A 1 81 ? 6.239 9.706 3.614 1.00 91.88 81 ILE A O 1
ATOM 651 N N . ASP A 1 82 ? 8.394 9.122 3.917 1.00 90.88 82 ASP A N 1
ATOM 652 C CA . ASP A 1 82 ? 8.816 10.388 4.529 1.00 90.88 82 ASP A CA 1
ATOM 653 C C . ASP A 1 82 ? 8.468 11.574 3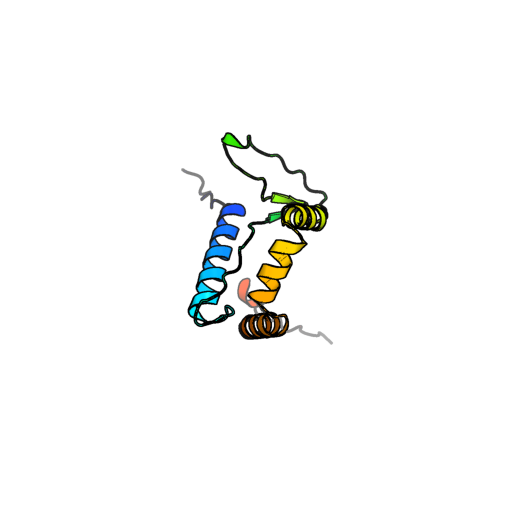.610 1.00 90.88 82 ASP A C 1
ATOM 655 O O . ASP A 1 82 ? 7.762 12.483 4.026 1.00 90.88 82 ASP A O 1
ATOM 659 N N . ARG A 1 83 ? 8.768 11.487 2.304 1.00 90.25 83 ARG A N 1
ATOM 660 C CA . ARG A 1 83 ? 8.376 12.516 1.318 1.00 90.25 83 ARG A CA 1
ATOM 661 C C . ARG A 1 83 ? 6.869 12.720 1.170 1.00 90.25 83 ARG A C 1
ATOM 663 O O . ARG A 1 83 ? 6.442 13.782 0.729 1.00 90.25 83 ARG A O 1
ATOM 670 N N . GLU A 1 84 ? 6.053 11.693 1.397 1.00 86.56 84 GLU A N 1
ATOM 671 C CA . GLU A 1 84 ? 4.594 11.847 1.367 1.00 86.56 84 GLU A CA 1
ATOM 672 C C . GLU A 1 84 ? 4.074 12.491 2.654 1.00 86.56 84 GLU A C 1
ATOM 674 O O . GLU A 1 84 ? 3.091 13.224 2.582 1.00 86.56 84 GLU A O 1
ATOM 679 N N . VAL A 1 85 ? 4.735 12.250 3.789 1.00 84.25 85 VAL A N 1
ATOM 680 C CA . VAL A 1 85 ? 4.444 12.892 5.078 1.00 84.25 85 VAL A CA 1
ATOM 681 C C . VAL A 1 85 ? 4.907 14.349 5.082 1.00 84.25 85 VAL A C 1
ATOM 683 O O . VAL A 1 85 ? 4.168 15.198 5.557 1.00 84.25 85 VAL A O 1
ATOM 686 N N . ASP A 1 86 ? 6.051 14.669 4.475 1.00 84.81 86 ASP A N 1
ATOM 687 C CA . ASP A 1 86 ? 6.565 16.044 4.356 1.00 84.81 86 ASP A CA 1
ATOM 688 C C . ASP A 1 86 ? 5.634 16.960 3.544 1.00 84.81 86 ASP A C 1
ATOM 690 O O . ASP A 1 86 ? 5.657 18.180 3.687 1.00 84.81 86 ASP A O 1
ATOM 694 N N . LYS A 1 87 ? 4.795 16.382 2.674 1.00 84.19 87 LYS A N 1
ATOM 695 C CA . LYS A 1 87 ? 3.749 17.126 1.954 1.00 84.19 87 LYS A CA 1
ATOM 696 C C . LYS A 1 87 ? 2.574 17.511 2.852 1.00 84.19 87 LYS A C 1
ATOM 698 O O . LYS A 1 87 ? 1.736 18.298 2.420 1.00 84.19 87 LYS A O 1
ATOM 703 N N . TRP A 1 88 ? 2.447 16.900 4.028 1.00 78.62 88 TRP A N 1
ATOM 704 C CA . TRP A 1 88 ? 1.391 17.213 4.984 1.00 78.62 88 TRP A CA 1
ATOM 705 C C . TRP A 1 88 ? 1.861 18.372 5.848 1.00 78.62 88 TRP A C 1
ATOM 707 O O . TRP A 1 88 ? 3.021 18.426 6.249 1.00 78.62 88 TRP A O 1
ATOM 717 N N . ASN A 1 89 ? 0.960 19.294 6.168 1.00 76.31 89 ASN A N 1
ATOM 718 C CA . ASN A 1 89 ? 1.263 20.303 7.168 1.00 76.31 89 ASN A CA 1
ATOM 719 C C . ASN A 1 89 ? 1.227 19.616 8.551 1.00 76.31 89 ASN A C 1
ATOM 721 O O . ASN A 1 89 ? 0.146 19.214 8.996 1.00 76.31 89 ASN A O 1
ATOM 725 N N . PRO A 1 90 ? 2.373 19.456 9.247 1.00 67.19 90 PRO A N 1
ATOM 726 C CA . PRO A 1 90 ? 2.479 18.554 10.395 1.00 67.19 90 PRO A CA 1
ATOM 727 C C . PRO A 1 90 ? 1.570 18.940 11.558 1.00 67.19 90 PRO A C 1
ATOM 729 O O . PRO A 1 90 ? 1.116 18.073 12.294 1.00 67.19 90 PRO A O 1
ATOM 732 N N . LEU A 1 91 ? 1.287 20.232 11.728 1.00 65.69 91 LEU A N 1
ATOM 733 C CA . LEU A 1 91 ? 0.461 20.719 12.828 1.00 65.69 91 LEU A CA 1
ATOM 734 C C . LEU A 1 91 ? -1.025 20.659 12.481 1.00 65.69 91 LEU A C 1
ATOM 736 O O . LEU A 1 91 ? -1.815 20.143 13.271 1.00 65.69 91 LEU A O 1
ATOM 740 N N . SER A 1 92 ? -1.425 21.147 11.303 1.00 69.75 92 SER A N 1
ATOM 741 C CA . SER A 1 92 ? -2.844 21.169 10.929 1.00 69.75 92 SER A CA 1
ATOM 742 C C . SER A 1 92 ? -3.376 19.784 10.577 1.00 69.75 92 SER A C 1
ATOM 744 O O . SER A 1 92 ? -4.472 19.423 11.007 1.00 69.75 92 SER A O 1
ATOM 746 N N . ASP A 1 93 ? -2.611 18.982 9.839 1.00 70.69 93 ASP A N 1
ATOM 747 C CA . ASP A 1 93 ? -3.095 17.709 9.308 1.00 70.69 93 ASP A CA 1
ATOM 748 C C . ASP A 1 93 ? -3.075 16.632 10.391 1.00 70.69 93 ASP A C 1
ATOM 750 O O . ASP A 1 93 ? -4.049 15.896 10.542 1.00 70.69 93 ASP A O 1
ATOM 754 N N . PHE A 1 94 ? -2.040 16.596 11.237 1.00 65.44 94 PHE A N 1
ATOM 755 C CA . PHE A 1 94 ? -1.990 15.673 12.372 1.00 65.44 94 PHE A CA 1
ATOM 756 C C . PHE A 1 94 ? -3.048 16.001 13.433 1.00 65.44 94 PHE A C 1
ATOM 758 O O . PHE A 1 94 ? -3.719 15.098 13.940 1.00 65.44 94 PHE A O 1
ATOM 765 N N . ALA A 1 95 ? -3.276 17.286 13.737 1.00 64.62 95 ALA A N 1
ATOM 766 C CA . ALA A 1 95 ? -4.360 17.695 14.632 1.00 64.62 95 ALA A CA 1
ATOM 767 C C . ALA A 1 95 ? -5.739 17.347 14.049 1.00 64.62 95 ALA A C 1
ATOM 769 O O . ALA A 1 95 ? -6.653 16.977 14.782 1.00 64.62 95 ALA A O 1
ATOM 770 N N . THR A 1 96 ? -5.902 17.421 12.728 1.00 66.31 96 THR A N 1
ATOM 771 C CA . THR A 1 96 ? -7.154 17.058 12.053 1.00 66.31 96 THR A CA 1
ATOM 772 C C . THR A 1 96 ? -7.366 15.544 12.060 1.00 66.31 96 THR A C 1
ATOM 774 O O . THR A 1 96 ? -8.444 15.080 12.425 1.00 66.31 96 THR A O 1
ATOM 777 N N . ILE A 1 97 ? -6.333 14.753 11.757 1.00 67.06 97 ILE A N 1
ATOM 778 C CA . ILE A 1 97 ? -6.382 13.284 11.773 1.00 67.06 97 ILE A CA 1
ATOM 779 C C . ILE A 1 97 ? -6.624 12.749 13.188 1.00 67.06 97 ILE A C 1
ATOM 781 O O . ILE A 1 97 ? -7.483 11.888 13.358 1.00 67.06 97 ILE A O 1
ATOM 785 N N . SER A 1 98 ? -5.937 13.279 14.203 1.00 66.19 98 SER A N 1
ATOM 786 C CA . SER A 1 98 ? -6.118 12.862 15.605 1.00 66.19 98 SER A CA 1
ATOM 787 C C . SER A 1 98 ? -7.485 13.255 16.171 1.00 66.19 98 SER A C 1
ATOM 789 O O . SER A 1 98 ? -8.068 12.495 16.944 1.00 66.19 98 SER A O 1
ATOM 791 N N . LYS A 1 99 ? -8.055 14.393 15.741 1.00 66.62 99 LYS A N 1
ATOM 792 C CA . LYS A 1 99 ? -9.458 14.731 16.029 1.00 66.62 99 LYS A CA 1
ATOM 793 C C . LYS A 1 99 ? -10.409 13.741 15.359 1.00 66.62 99 LYS A C 1
ATOM 795 O O . LYS A 1 99 ? -11.412 13.370 15.959 1.00 66.62 99 LYS A O 1
ATOM 800 N N . LEU A 1 100 ? -10.142 13.347 14.114 1.00 71.50 100 LEU A N 1
ATOM 801 C CA . LEU A 1 100 ? -11.011 12.447 13.353 1.00 71.50 100 LEU A CA 1
ATOM 802 C C . LEU A 1 100 ? -10.968 11.011 13.889 1.00 71.50 100 LEU A C 1
ATOM 804 O O . LEU A 1 100 ? -12.025 10.410 14.055 1.00 71.50 100 LEU A O 1
ATOM 808 N N . CYS A 1 101 ? -9.787 10.476 14.188 1.00 77.75 101 CYS A N 1
ATOM 809 C CA . CYS A 1 101 ? -9.596 9.099 14.625 1.00 77.75 101 CYS A CA 1
ATOM 810 C C . CYS A 1 101 ? -8.607 9.048 15.797 1.00 77.75 101 CYS A C 1
ATOM 812 O O . CYS A 1 101 ? -7.433 9.387 15.641 1.00 77.75 101 CYS A O 1
ATOM 814 N N . SER A 1 102 ? -9.072 8.609 16.969 1.00 82.88 102 SER A N 1
ATOM 815 C CA . SER A 1 102 ? -8.193 8.376 18.116 1.00 82.88 102 SER A CA 1
ATOM 816 C C . SER A 1 102 ? -7.366 7.099 17.921 1.00 82.88 102 SER A C 1
ATOM 818 O O . SER A 1 102 ? -7.727 6.204 17.150 1.00 82.88 102 SER A O 1
ATOM 820 N N . SER A 1 103 ? -6.274 6.971 18.678 1.00 85.00 103 SER A N 1
ATOM 821 C CA . SER A 1 103 ? -5.450 5.753 18.680 1.00 85.00 103 SER A CA 1
ATOM 822 C C . SER A 1 103 ? -6.260 4.496 19.043 1.00 85.00 103 SER A C 1
ATOM 824 O O . SER A 1 103 ? -6.110 3.453 18.408 1.00 85.00 103 SER A O 1
ATOM 826 N N . SER A 1 104 ? -7.189 4.596 20.002 1.00 85.12 104 SER A N 1
ATOM 827 C CA . SER A 1 104 ? -8.049 3.472 20.395 1.00 85.12 104 SER A CA 1
ATOM 828 C C . SER A 1 104 ? -9.012 3.054 19.280 1.00 85.12 104 SER A C 1
ATOM 830 O O . SER A 1 104 ? -9.141 1.862 19.006 1.00 85.12 104 SER A O 1
ATOM 832 N N . THR A 1 105 ? -9.626 4.015 18.584 1.00 87.25 105 THR A N 1
ATOM 833 C CA . THR A 1 105 ? -10.503 3.761 17.431 1.00 87.25 105 THR A CA 1
ATOM 834 C C . THR A 1 105 ? -9.740 3.124 16.266 1.00 87.25 105 THR A C 1
ATOM 836 O O . THR A 1 105 ? -10.238 2.200 15.612 1.00 87.25 105 THR A O 1
ATOM 839 N N . LEU A 1 106 ? -8.504 3.566 16.024 1.00 86.88 106 LEU A N 1
ATOM 840 C CA . LEU A 1 106 ? -7.625 2.950 15.035 1.00 86.88 106 LEU A CA 1
ATOM 841 C C . LEU A 1 106 ? -7.270 1.509 15.428 1.00 86.88 106 LEU A C 1
ATOM 843 O O . LEU A 1 106 ? -7.366 0.609 14.597 1.00 86.88 106 LEU A O 1
ATOM 847 N N . MET A 1 107 ? -6.933 1.265 16.696 1.00 90.31 107 MET A N 1
ATOM 848 C CA . MET A 1 107 ? -6.614 -0.076 17.190 1.00 90.31 107 MET A CA 1
ATOM 849 C C . MET A 1 107 ? -7.807 -1.034 17.073 1.00 90.31 107 MET A C 1
ATOM 851 O O . MET A 1 107 ? -7.646 -2.184 16.668 1.00 90.31 107 MET A O 1
ATOM 855 N N . GLU A 1 108 ? -9.017 -0.568 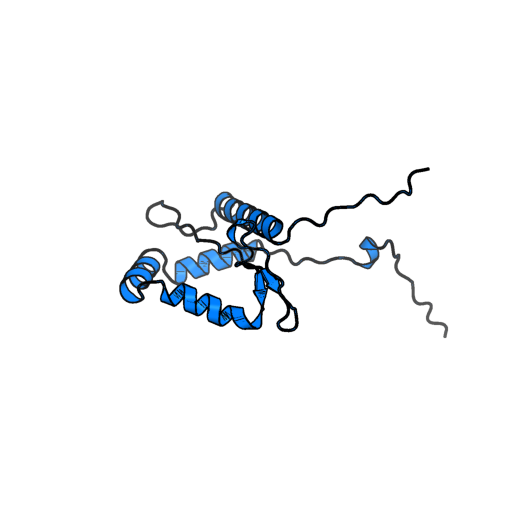17.380 1.00 90.31 108 GLU A N 1
ATOM 856 C CA . GLU A 1 108 ? -10.243 -1.3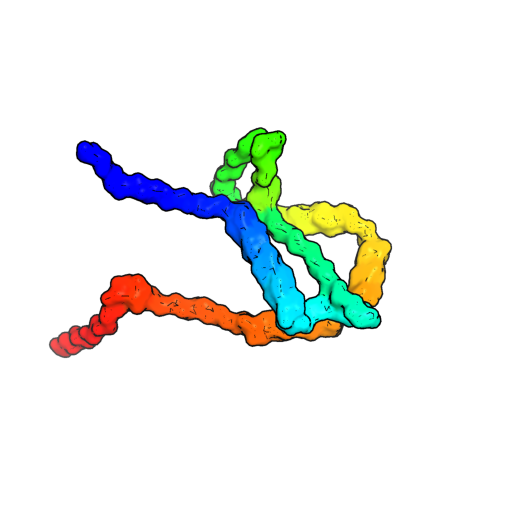49 17.200 1.00 90.31 108 GLU A CA 1
ATOM 857 C C . GLU A 1 108 ? -10.473 -1.711 15.725 1.00 90.31 108 GLU A C 1
ATOM 859 O O . GLU A 1 108 ? -10.756 -2.865 15.403 1.00 90.31 108 GLU A O 1
ATOM 864 N N . THR A 1 109 ? -10.278 -0.747 14.821 1.00 89.94 109 THR A N 1
ATOM 865 C CA . THR A 1 109 ? -10.357 -0.954 13.366 1.00 89.94 109 THR A CA 1
ATOM 866 C C . THR A 1 109 ? -9.372 -2.033 12.909 1.00 89.94 109 THR A C 1
ATOM 868 O O . THR A 1 109 ? -9.746 -2.956 12.184 1.00 89.94 109 THR A O 1
ATOM 871 N N . VAL A 1 110 ? -8.116 -1.953 13.363 1.00 90.69 110 VAL A N 1
ATOM 872 C CA . VAL A 1 110 ? -7.066 -2.926 13.024 1.00 90.69 110 VAL A CA 1
ATOM 873 C C . VAL A 1 110 ? -7.406 -4.315 13.563 1.00 90.69 110 VAL A C 1
ATOM 875 O O . VAL A 1 110 ? -7.253 -5.295 12.838 1.00 90.69 110 VAL A O 1
ATOM 878 N N . ARG A 1 111 ? -7.926 -4.424 14.792 1.00 93.88 111 ARG A N 1
ATOM 879 C CA . ARG A 1 111 ? -8.370 -5.707 15.365 1.00 93.88 111 ARG A CA 1
ATOM 880 C C . ARG A 1 111 ? -9.518 -6.326 14.572 1.00 93.88 111 ARG A C 1
ATOM 882 O O . ARG A 1 111 ? -9.466 -7.518 14.279 1.00 93.88 111 ARG A O 1
ATOM 889 N N . LYS A 1 112 ? -10.518 -5.527 14.180 1.00 93.19 112 LYS A N 1
ATOM 890 C CA . LYS A 1 112 ? -11.617 -5.984 13.312 1.00 93.19 112 LYS A CA 1
ATOM 891 C C . LYS A 1 112 ? -11.082 -6.511 11.989 1.00 93.19 112 LYS A C 1
ATOM 893 O O . LYS A 1 112 ? -11.463 -7.598 11.581 1.00 93.19 112 LYS A O 1
ATOM 898 N N . LEU A 1 113 ? -10.163 -5.784 11.352 1.00 92.38 113 LEU A N 1
ATOM 899 C CA . LEU A 1 113 ? -9.535 -6.226 10.109 1.00 92.38 113 LEU A CA 1
ATOM 900 C C . LEU A 1 113 ? -8.742 -7.531 10.292 1.00 92.38 113 LEU A C 1
ATOM 902 O O . LEU A 1 113 ? -8.871 -8.445 9.480 1.00 92.38 113 LEU A O 1
ATOM 906 N N . ALA A 1 114 ? -7.961 -7.639 11.368 1.00 92.88 114 ALA A N 1
ATOM 907 C CA . ALA A 1 114 ? -7.168 -8.826 11.678 1.00 92.88 114 ALA A CA 1
ATOM 908 C C . ALA A 1 114 ? -8.034 -10.072 11.922 1.00 92.88 114 ALA A C 1
ATOM 910 O O . ALA A 1 114 ? -7.630 -11.166 11.541 1.00 92.88 114 ALA A O 1
ATOM 911 N N . ALA A 1 115 ? -9.239 -9.920 12.478 1.00 93.31 115 ALA A N 1
ATOM 912 C CA . ALA A 1 115 ? -10.169 -11.032 12.690 1.00 93.31 115 ALA A CA 1
ATOM 913 C C . ALA A 1 115 ? -10.616 -11.718 11.382 1.00 93.31 115 ALA A C 1
ATOM 915 O O . ALA A 1 115 ? -10.985 -12.890 11.396 1.00 93.31 115 ALA A O 1
ATOM 916 N N . PHE A 1 116 ? -10.552 -11.022 10.242 1.00 90.81 116 PHE A N 1
ATOM 917 C CA . PHE A 1 116 ? -10.837 -11.602 8.925 1.00 90.81 116 PHE A CA 1
ATOM 918 C C . PHE A 1 116 ? -9.616 -12.242 8.257 1.00 90.81 116 PHE A C 1
ATOM 920 O O . PHE A 1 116 ? -9.747 -12.844 7.187 1.00 90.81 116 PHE A O 1
ATOM 927 N N . HIS A 1 117 ? -8.425 -12.119 8.847 1.00 88.50 117 HIS A N 1
ATOM 928 C CA . HIS A 1 117 ? -7.218 -12.691 8.276 1.00 88.50 117 HIS A CA 1
ATOM 929 C C . HIS A 1 117 ? -7.286 -14.221 8.305 1.00 88.50 117 HIS A C 1
ATOM 931 O O . HIS A 1 117 ? -7.278 -14.845 9.365 1.00 88.50 117 HIS A O 1
ATOM 937 N N . LYS A 1 118 ? -7.315 -14.833 7.119 1.00 84.50 118 LYS A N 1
ATOM 938 C CA . LYS A 1 118 ? -7.165 -16.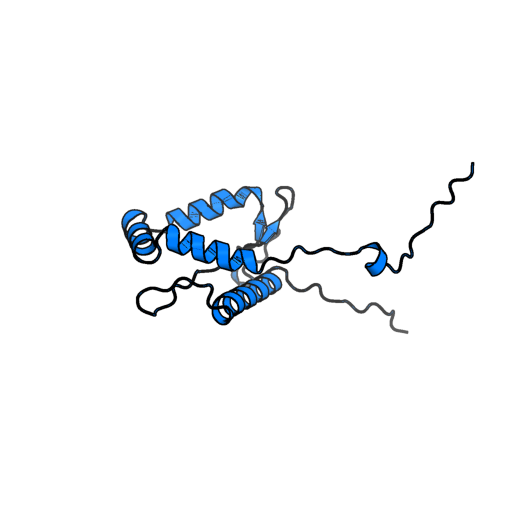279 6.944 1.00 84.50 118 LYS A CA 1
ATOM 939 C C . LYS A 1 118 ? -5.771 -16.551 6.381 1.00 84.50 118 LYS A C 1
ATOM 941 O O . LYS A 1 118 ? -5.513 -16.156 5.242 1.00 84.50 118 LYS A O 1
ATOM 946 N N . PRO A 1 119 ? -4.874 -17.206 7.139 1.00 82.94 119 PRO A N 1
ATOM 947 C CA . PRO A 1 119 ? -3.568 -17.586 6.626 1.00 82.94 119 PRO A CA 1
ATOM 948 C C . PRO A 1 119 ? -3.720 -18.459 5.381 1.00 82.94 119 PRO A C 1
ATOM 950 O O . PRO A 1 119 ? -4.439 -19.461 5.396 1.00 82.94 119 PRO A O 1
ATOM 953 N N . LEU A 1 120 ? -3.029 -18.095 4.303 1.00 80.44 120 LEU A N 1
ATOM 954 C CA . LEU A 1 120 ? -2.995 -18.914 3.102 1.00 80.44 120 LEU A CA 1
ATOM 955 C C . LEU A 1 120 ? -2.147 -20.162 3.382 1.00 80.44 120 LEU A C 1
ATOM 957 O O . LEU A 1 120 ? -0.921 -20.088 3.435 1.00 80.44 120 LEU A O 1
ATOM 961 N N . ARG A 1 121 ? -2.796 -21.315 3.549 1.00 82.25 121 ARG A N 1
ATOM 962 C CA . ARG A 1 121 ? -2.130 -22.621 3.543 1.00 82.25 121 ARG A CA 1
ATOM 963 C C . ARG A 1 121 ? -2.306 -23.235 2.164 1.00 82.25 121 ARG A C 1
ATOM 965 O O . ARG A 1 121 ? -3.395 -23.677 1.817 1.00 82.25 121 ARG A O 1
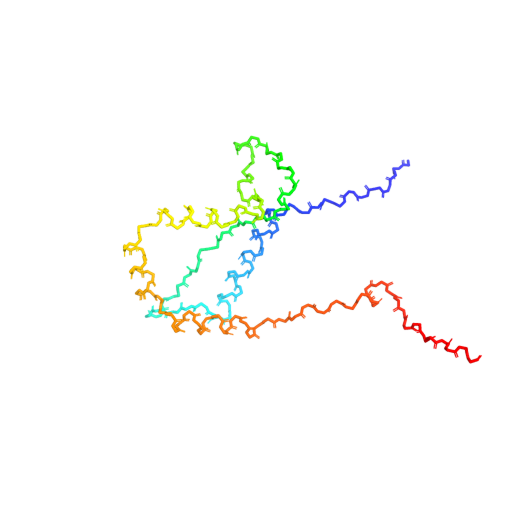ATOM 972 N N . VAL A 1 122 ? -1.243 -23.212 1.366 1.00 82.25 122 VAL A N 1
ATOM 973 C CA . VAL A 1 122 ? -1.225 -23.906 0.077 1.00 82.25 122 VAL A CA 1
ATOM 974 C C . VAL A 1 122 ? -0.740 -25.324 0.322 1.00 82.25 122 VAL A C 1
ATOM 976 O O . VAL A 1 122 ? 0.415 -25.525 0.692 1.00 82.25 122 VAL A O 1
ATOM 979 N N . ASP A 1 123 ? -1.608 -26.303 0.097 1.00 84.69 123 ASP A N 1
ATOM 980 C CA . ASP A 1 123 ? -1.176 -27.689 -0.030 1.00 84.69 123 ASP A CA 1
ATOM 981 C C . ASP A 1 123 ? -0.500 -27.862 -1.395 1.00 84.69 123 ASP A C 1
ATOM 983 O O . ASP A 1 123 ? -1.150 -28.026 -2.431 1.00 84.69 123 ASP A O 1
ATOM 987 N N . TYR A 1 124 ? 0.829 -27.763 -1.405 1.00 83.88 124 TYR A N 1
ATOM 988 C CA . TYR A 1 124 ? 1.609 -27.941 -2.625 1.00 83.88 124 TYR A CA 1
ATOM 989 C C . TYR A 1 124 ? 1.507 -29.366 -3.170 1.00 83.88 124 TYR A C 1
ATOM 991 O O . TYR A 1 124 ? 1.551 -29.541 -4.384 1.00 83.88 124 TYR A O 1
ATOM 999 N N . ARG A 1 125 ? 1.327 -30.376 -2.311 1.00 81.62 125 ARG A N 1
ATOM 1000 C CA . ARG A 1 125 ? 1.211 -31.768 -2.755 1.00 81.62 125 ARG A CA 1
ATOM 1001 C C . ARG A 1 125 ? -0.076 -31.947 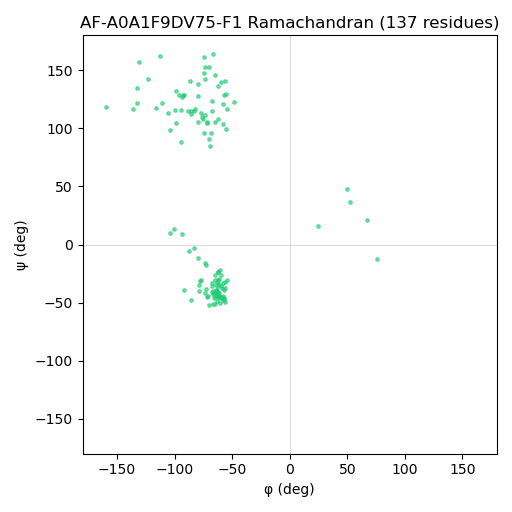-3.549 1.00 81.62 125 ARG A C 1
ATOM 1003 O O . ARG A 1 125 ? -0.016 -32.370 -4.700 1.00 81.62 125 ARG A O 1
ATOM 1010 N N . ALA A 1 126 ? -1.206 -31.506 -2.993 1.00 83.38 126 ALA A N 1
ATOM 1011 C CA . ALA A 1 126 ? -2.492 -31.519 -3.686 1.00 83.38 126 ALA A CA 1
ATOM 1012 C C . ALA A 1 126 ? -2.473 -30.651 -4.955 1.00 83.38 126 ALA A C 1
ATOM 1014 O O . ALA A 1 126 ? -2.943 -31.085 -6.005 1.00 83.38 126 ALA A O 1
ATOM 1015 N N . LYS A 1 127 ? -1.863 -29.457 -4.898 1.00 83.19 127 LYS A N 1
ATOM 1016 C CA . LYS A 1 127 ? -1.740 -28.549 -6.053 1.00 83.19 127 LYS A CA 1
ATOM 1017 C C . LYS A 1 127 ? -1.027 -29.188 -7.250 1.00 83.19 127 LYS A C 1
ATOM 1019 O O . LYS A 1 127 ? -1.350 -28.850 -8.386 1.00 83.19 127 LYS A O 1
ATOM 1024 N N . PHE A 1 128 ? -0.069 -30.080 -7.004 1.00 87.56 128 PHE A N 1
ATOM 1025 C CA . PHE A 1 128 ? 0.687 -30.783 -8.044 1.00 87.56 128 PHE A CA 1
ATOM 1026 C C . PHE A 1 128 ? 0.252 -32.245 -8.240 1.00 87.56 128 PHE A C 1
ATOM 1028 O O . PHE A 1 128 ? 0.923 -32.981 -8.957 1.00 87.56 128 PHE A O 1
ATOM 1035 N N . GLY A 1 129 ? -0.858 -32.677 -7.627 1.00 85.56 129 GLY A N 1
ATOM 1036 C CA . GLY A 1 129 ? -1.371 -34.045 -7.762 1.00 85.56 129 GLY A CA 1
ATOM 1037 C C . GLY A 1 129 ? -0.478 -35.124 -7.137 1.00 85.56 129 GLY A C 1
ATOM 1038 O O . GLY A 1 129 ? -0.567 -36.290 -7.515 1.00 85.56 129 GLY A O 1
ATOM 1039 N N . LEU A 1 130 ? 0.393 -34.757 -6.193 1.00 85.06 130 LEU A N 1
ATOM 1040 C CA . LEU A 1 130 ? 1.295 -35.683 -5.514 1.00 85.06 130 LEU A CA 1
ATOM 1041 C C . LEU A 1 130 ? 0.566 -36.367 -4.351 1.00 85.06 130 LEU A C 1
ATOM 1043 O O . LEU A 1 130 ? 0.221 -35.730 -3.356 1.00 85.06 130 LEU A O 1
ATOM 1047 N N . THR A 1 131 ? 0.376 -37.681 -4.441 1.00 80.94 131 THR A N 1
ATOM 1048 C CA . THR A 1 131 ? -0.095 -38.517 -3.324 1.00 80.94 131 THR A CA 1
ATOM 1049 C C . THR A 1 131 ? 1.018 -38.705 -2.289 1.00 80.94 131 THR A C 1
ATOM 1051 O O . THR A 1 131 ? 2.198 -38.585 -2.618 1.00 80.94 131 THR A O 1
ATOM 1054 N N . GLU A 1 132 ? 0.685 -38.930 -1.013 1.00 68.88 132 GLU A N 1
ATOM 1055 C CA . GLU A 1 132 ? 1.680 -39.264 0.021 1.00 68.88 132 GLU A CA 1
ATOM 1056 C C . GLU A 1 132 ? 2.513 -40.476 -0.404 1.00 68.88 132 GLU A C 1
ATOM 1058 O O . GLU A 1 132 ? 1.996 -41.582 -0.568 1.00 68.88 132 GLU A O 1
ATOM 1063 N N . GLN A 1 133 ? 3.819 -40.273 -0.580 1.00 64.62 133 GLN A N 1
ATOM 1064 C CA . GLN A 1 133 ? 4.741 -41.388 -0.703 1.00 64.62 133 GLN A CA 1
ATOM 1065 C C . GLN A 1 133 ? 4.905 -41.932 0.715 1.00 64.62 133 GLN A C 1
ATOM 1067 O O . GLN A 1 133 ? 5.496 -41.271 1.564 1.00 64.62 133 GLN A O 1
ATOM 1072 N N . ARG A 1 134 ? 4.329 -43.104 1.002 1.00 59.62 134 ARG A N 1
ATOM 1073 C CA . ARG A 1 134 ? 4.694 -43.845 2.211 1.00 59.62 134 ARG A CA 1
ATOM 1074 C C . ARG A 1 134 ? 6.172 -44.181 2.071 1.00 59.62 134 ARG A C 1
ATOM 1076 O O . ARG A 1 134 ? 6.516 -45.017 1.232 1.00 59.62 134 ARG A O 1
ATOM 1083 N N . ASP A 1 135 ? 7.025 -43.526 2.849 1.00 58.91 135 ASP A N 1
ATOM 1084 C CA . ASP A 1 135 ? 8.420 -43.924 2.973 1.00 58.91 135 ASP A CA 1
ATOM 1085 C C . ASP A 1 135 ? 8.436 -45.372 3.457 1.00 58.91 135 ASP A C 1
ATOM 1087 O O . ASP A 1 135 ? 8.144 -45.682 4.614 1.00 58.91 135 ASP A O 1
ATOM 1091 N N . LYS A 1 136 ? 8.724 -46.297 2.539 1.00 53.94 136 LYS A N 1
ATOM 1092 C CA . LYS A 1 136 ? 9.109 -47.647 2.921 1.00 53.94 136 LYS A CA 1
ATOM 1093 C C . LYS A 1 136 ? 10.498 -47.521 3.526 1.00 53.94 136 LYS A C 1
ATOM 1095 O O . LYS A 1 136 ? 11.489 -47.601 2.806 1.00 53.94 136 LYS A O 1
ATOM 1100 N N . PHE A 1 137 ? 10.551 -47.315 4.838 1.00 51.78 137 PHE A N 1
ATOM 1101 C CA . PHE A 1 137 ? 11.726 -47.639 5.634 1.00 51.78 137 PHE A CA 1
ATOM 1102 C 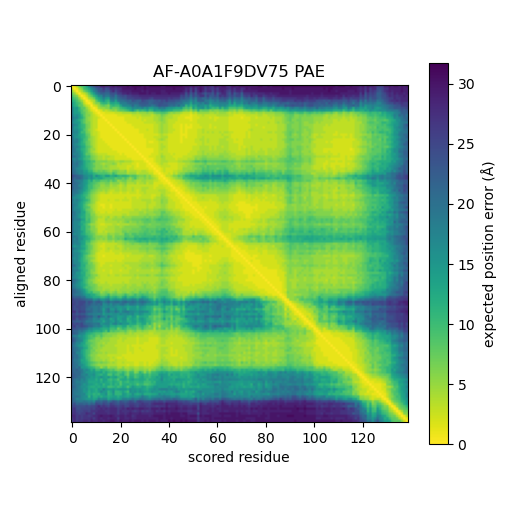C . PHE A 1 137 ? 12.030 -49.119 5.367 1.00 51.78 137 PHE A C 1
ATOM 1104 O O . PHE A 1 137 ? 11.327 -50.008 5.847 1.00 51.78 137 PHE A O 1
ATOM 1111 N N . LYS A 1 138 ? 13.000 -49.387 4.489 1.00 49.69 138 LYS A N 1
ATOM 1112 C CA . LYS A 1 138 ? 13.596 -50.714 4.378 1.00 49.69 138 LYS A CA 1
ATOM 1113 C C . LYS A 1 138 ? 14.538 -50.841 5.571 1.00 49.69 138 LYS A C 1
ATOM 1115 O O . LYS A 1 138 ? 15.510 -50.091 5.644 1.00 49.69 138 LYS A O 1
ATOM 1120 N N . GLY A 1 139 ? 14.154 -51.696 6.518 1.00 47.97 139 GLY A N 1
ATOM 1121 C CA . GLY A 1 139 ? 15.066 -52.232 7.526 1.00 47.97 139 GLY A CA 1
ATOM 1122 C C . GLY A 1 139 ? 16.103 -53.161 6.916 1.00 47.97 139 GLY A C 1
ATOM 1123 O O . GLY A 1 139 ? 15.988 -53.467 5.704 1.00 47.97 139 GLY A O 1
#

pLDDT: mean 83.2, std 13.61, range [36.75, 96.44]

Secondary structure (DSSP, 8-state):
--------PPPPHHHHHHHHHHHHHHHHHHTT-S-EETTEE--------EEE-TT---PPPPTTT---TTEEEGGGHHHHHHHHHTTS-TTHHHHHHHHHS-HHHHHHHHHHHHHT-------HHHHTT----------

Sequence (139 aa):
MNNGKAYIGIPSPIDQNKRYIHLLDSFLKSHNILPKRIGISIRPRFKNLILVSPKSIITRPPEKKFDASCVIKADTLRTKIDREVDKWNPLSDFATISKLCSSSTLMETVRKLAAFHKPLRVDYRAKFGLTEQRDKFKG

Radius of gyration: 22.62 Å; Cα contacts (8 Å, |Δi|>4): 74; chains: 1; bounding box: 42×73×59 Å

Mean predicted aligned error: 10.23 Å